Protein AF-X0YC66-F1 (afdb_monomer)

pLDDT: mean 88.1, std 7.69, range [51.56, 96.25]

Secondary structure (DSSP, 8-state):
-PPP----PPPHHHHHTT-HHHHHHHHHHHHT------------HHHHHHHHHHHHSSPP-SHHHHHHHHHHHHHHHHHTSPPP-

InterPro domains:
  IPR036850 Nucleoside diphosphate kinase-like domain superfamily [G3DSA:3.30.70.141] (1-81)
  IPR036850 Nucleoside diphosphate kinase-like domain superfamily [SSF54919] (3-56)

Solvent-accessible surface area (backbone atoms only — not comparable to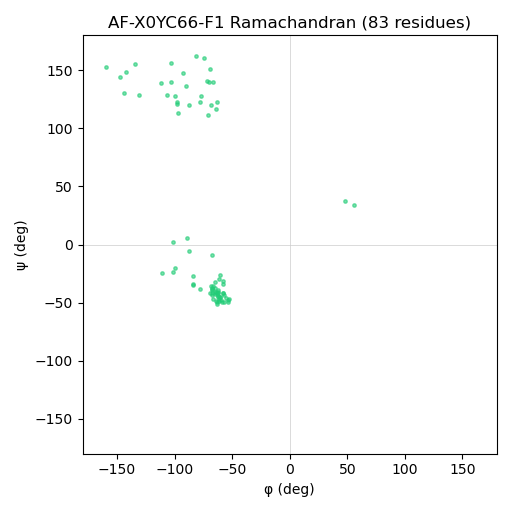 full-atom values): 5612 Å² total; per-residue (Å²): 132,82,91,80,86,86,87,85,87,84,52,66,67,44,54,77,66,73,39,53,67,61,55,52,51,50,50,37,70,74,63,79,50,80,91,85,79,86,84,90,80,84,52,49,64,67,58,53,50,55,52,44,49,60,63,63,71,50,91,73,90,47,78,67,54,52,53,52,50,53,52,51,39,53,47,44,64,72,67,50,44,74,76,84,127

Organism: NCBI:txid412755

Structure (mmCIF, N/CA/C/O backbone):
data_AF-X0YC66-F1
#
_entry.id   AF-X0YC66-F1
#
loop_
_atom_site.group_PDB
_atom_site.id
_atom_site.type_symbol
_atom_site.label_atom_id
_atom_site.label_alt_id
_atom_site.label_comp_id
_atom_site.label_asym_id
_atom_site.label_entity_id
_atom_site.label_seq_id
_atom_site.pdbx_PDB_ins_code
_atom_site.Cartn_x
_atom_site.Cartn_y
_atom_site.Cartn_z
_atom_site.occupancy
_atom_site.B_iso_or_equiv
_atom_site.auth_seq_id
_atom_site.auth_comp_id
_atom_site.auth_asym_id
_atom_site.auth_atom_id
_atom_site.pdbx_PDB_model_num
ATOM 1 N N . MET A 1 1 ? 17.411 -17.663 -18.681 1.00 65.81 1 MET A N 1
ATOM 2 C CA . MET A 1 1 ? 16.762 -17.160 -17.449 1.00 65.81 1 MET A CA 1
ATOM 3 C C . MET A 1 1 ? 15.295 -16.908 -17.746 1.00 65.81 1 MET A C 1
ATOM 5 O O . MET A 1 1 ? 15.002 -16.402 -18.825 1.00 65.81 1 MET A O 1
ATOM 9 N N . ALA A 1 2 ? 14.392 -17.307 -16.849 1.00 85.12 2 ALA A N 1
ATOM 10 C CA . ALA A 1 2 ? 12.962 -17.045 -17.004 1.00 85.12 2 ALA A CA 1
ATOM 11 C C . ALA A 1 2 ? 12.665 -15.544 -16.832 1.00 85.12 2 ALA A C 1
ATOM 13 O O . ALA A 1 2 ? 13.392 -14.845 -16.128 1.00 85.12 2 ALA A O 1
ATOM 14 N N . LYS A 1 3 ? 11.616 -15.042 -17.494 1.00 88.25 3 LYS A N 1
ATOM 15 C CA . LYS A 1 3 ? 11.095 -13.694 -17.227 1.00 88.25 3 LYS A CA 1
ATOM 16 C C . LYS A 1 3 ? 10.263 -13.754 -15.949 1.00 88.25 3 LYS A C 1
ATOM 18 O O . LYS A 1 3 ? 9.307 -14.521 -15.892 1.00 88.25 3 LYS A O 1
ATOM 23 N N . GLU A 1 4 ? 10.618 -12.946 -14.960 1.00 91.56 4 GLU A N 1
ATOM 24 C CA . GLU A 1 4 ? 9.904 -12.854 -13.685 1.00 91.56 4 GLU A CA 1
ATOM 25 C C . GLU A 1 4 ? 9.043 -11.589 -13.625 1.00 91.56 4 GLU A C 1
ATOM 27 O O . GLU A 1 4 ? 9.306 -10.601 -14.316 1.00 91.56 4 GLU A O 1
ATOM 32 N N . LEU A 1 5 ? 8.002 -11.627 -12.793 1.00 93.62 5 LEU A N 1
ATOM 33 C CA . LEU A 1 5 ? 7.143 -10.481 -12.518 1.00 93.62 5 LEU A CA 1
ATOM 34 C C . LEU A 1 5 ? 7.432 -9.945 -11.119 1.00 93.62 5 LEU A C 1
ATOM 36 O O . LEU A 1 5 ? 7.378 -10.684 -10.138 1.00 93.62 5 LEU A O 1
ATOM 40 N N . ALA A 1 6 ? 7.675 -8.641 -11.038 1.00 91.44 6 ALA A N 1
ATOM 41 C CA . ALA A 1 6 ? 7.733 -7.909 -9.783 1.00 91.44 6 ALA A CA 1
ATOM 42 C C . ALA A 1 6 ? 6.442 -7.106 -9.595 1.00 91.44 6 ALA A C 1
ATOM 44 O O . ALA A 1 6 ? 5.940 -6.489 -10.536 1.00 91.44 6 ALA A O 1
ATOM 45 N N . TYR A 1 7 ? 5.932 -7.084 -8.364 1.00 92.88 7 TYR A N 1
ATOM 46 C CA . TYR A 1 7 ? 4.748 -6.317 -7.988 1.00 92.88 7 TYR A CA 1
ATOM 47 C C . TYR A 1 7 ? 5.138 -5.179 -7.056 1.00 92.88 7 TYR A C 1
ATOM 49 O O . TYR A 1 7 ? 5.951 -5.352 -6.148 1.00 92.88 7 TYR A O 1
ATOM 57 N N . VAL A 1 8 ? 4.531 -4.014 -7.270 1.00 92.25 8 VAL A N 1
ATOM 58 C CA . VAL A 1 8 ? 4.735 -2.830 -6.436 1.00 92.25 8 VAL A CA 1
ATOM 59 C C . VAL A 1 8 ? 3.381 -2.262 -6.051 1.00 92.25 8 VAL A C 1
ATOM 61 O O . VAL A 1 8 ? 2.541 -2.001 -6.910 1.00 92.25 8 VAL A O 1
ATOM 64 N N . LEU A 1 9 ? 3.192 -2.043 -4.752 1.00 91.75 9 LEU A N 1
ATOM 65 C CA . LEU A 1 9 ? 2.041 -1.333 -4.216 1.00 91.75 9 LEU A CA 1
ATOM 66 C C . LEU A 1 9 ? 2.437 0.123 -3.950 1.00 91.75 9 LEU A C 1
ATOM 68 O O . LEU A 1 9 ? 3.353 0.386 -3.174 1.00 91.75 9 LEU A O 1
ATOM 72 N N . ILE A 1 10 ? 1.748 1.065 -4.596 1.00 92.62 10 ILE A N 1
ATOM 73 C CA . ILE A 1 10 ? 1.897 2.500 -4.329 1.00 92.62 10 ILE A CA 1
ATOM 74 C C . 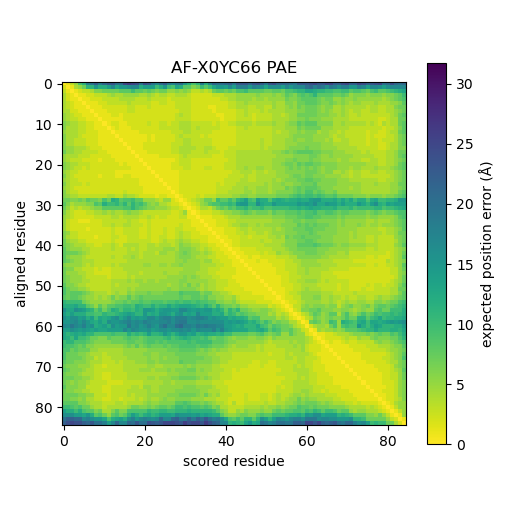ILE A 1 10 ? 0.772 2.916 -3.385 1.00 92.62 10 ILE A C 1
ATOM 76 O O . ILE A 1 10 ? -0.403 2.718 -3.687 1.00 92.62 10 ILE A O 1
ATOM 80 N N . ASP A 1 11 ? 1.137 3.470 -2.233 1.00 90.75 11 ASP A N 1
ATOM 81 C CA . ASP A 1 11 ? 0.196 3.758 -1.158 1.00 90.75 11 ASP A CA 1
ATOM 82 C C . ASP A 1 11 ? -0.584 5.077 -1.360 1.00 90.75 11 ASP A C 1
ATOM 84 O O . ASP A 1 11 ? -0.168 5.959 -2.127 1.00 90.75 11 ASP A O 1
ATOM 88 N N . PRO A 1 12 ? -1.720 5.263 -0.654 1.00 90.75 12 PRO A N 1
ATOM 89 C CA . PRO A 1 12 ? -2.510 6.489 -0.750 1.00 90.75 12 PRO A CA 1
ATOM 90 C C . PRO A 1 12 ? -1.717 7.752 -0.397 1.00 90.75 12 PRO A C 1
ATOM 92 O O . PRO A 1 12 ? -1.972 8.816 -0.961 1.00 90.75 12 PRO A O 1
ATOM 95 N N . TYR A 1 13 ? -0.741 7.658 0.512 1.00 90.88 13 TYR A N 1
ATOM 96 C CA . TYR A 1 13 ? 0.117 8.784 0.875 1.00 90.88 13 TYR A CA 1
ATOM 97 C C . TYR A 1 13 ? 0.931 9.294 -0.324 1.00 90.88 13 TYR A C 1
ATOM 99 O O . TYR A 1 13 ? 0.925 10.496 -0.607 1.00 90.88 13 TYR A O 1
ATOM 107 N N . THR A 1 14 ? 1.585 8.395 -1.061 1.00 93.56 14 THR A N 1
ATOM 108 C CA . THR A 1 14 ? 2.379 8.727 -2.253 1.00 93.56 14 THR A CA 1
ATOM 109 C C . THR A 1 14 ? 1.512 9.338 -3.347 1.00 93.56 14 THR A C 1
ATOM 111 O O . THR A 1 14 ? 1.903 10.338 -3.961 1.00 93.56 14 THR A O 1
ATOM 114 N N . ILE A 1 15 ? 0.311 8.783 -3.541 1.00 93.25 15 ILE A N 1
ATOM 115 C CA . ILE A 1 15 ? -0.673 9.291 -4.501 1.00 93.25 15 ILE A CA 1
ATOM 116 C C . ILE A 1 15 ? -1.109 10.709 -4.113 1.00 93.25 15 ILE A C 1
ATOM 118 O O . ILE A 1 15 ? -1.024 11.619 -4.935 1.00 93.25 15 ILE A O 1
ATOM 122 N N . ARG A 1 16 ? -1.485 10.942 -2.846 1.00 92.25 16 ARG A N 1
ATOM 123 C CA . ARG A 1 16 ? -1.897 12.267 -2.337 1.00 92.25 16 ARG A CA 1
ATOM 124 C C . ARG A 1 16 ? -0.814 13.337 -2.444 1.00 92.25 16 ARG A C 1
ATOM 126 O O . ARG A 1 16 ? -1.131 14.521 -2.472 1.00 92.25 16 ARG A O 1
ATOM 133 N N . LYS A 1 17 ? 0.460 12.943 -2.451 1.00 95.75 17 LYS A N 1
ATOM 134 C CA . LYS A 1 17 ? 1.599 13.857 -2.622 1.00 95.75 17 LYS A CA 1
ATOM 135 C C . LYS A 1 17 ? 1.996 14.058 -4.087 1.00 95.75 17 LYS A C 1
ATOM 137 O O . LYS A 1 17 ? 3.011 14.704 -4.331 1.00 95.75 17 LYS A O 1
ATOM 142 N N . SER A 1 18 ? 1.238 13.510 -5.038 1.00 96.00 18 SER A N 1
ATOM 143 C CA . SER A 1 18 ? 1.533 13.560 -6.476 1.00 96.00 18 SER A CA 1
ATOM 144 C C . SER A 1 18 ? 2.917 12.998 -6.826 1.00 96.00 18 SER A C 1
ATOM 146 O O . SER A 1 18 ? 3.582 13.473 -7.742 1.00 96.00 18 SER A O 1
ATOM 148 N N . ARG A 1 19 ? 3.376 11.973 -6.089 1.00 96.25 19 ARG A N 1
ATOM 149 C CA . ARG A 1 19 ? 4.715 11.372 -6.259 1.00 96.25 19 ARG A CA 1
ATOM 150 C C . ARG A 1 19 ? 4.721 10.055 -7.038 1.00 96.25 19 ARG A C 1
ATOM 152 O O . ARG A 1 19 ? 5.789 9.484 -7.241 1.00 96.25 19 ARG A O 1
ATOM 159 N N . THR A 1 20 ? 3.567 9.594 -7.521 1.00 95.81 20 THR A N 1
ATOM 160 C CA . THR A 1 20 ? 3.417 8.320 -8.246 1.00 95.81 20 THR A CA 1
ATOM 161 C C . THR A 1 20 ? 4.378 8.197 -9.431 1.00 95.81 20 THR A C 1
ATOM 163 O O . THR A 1 20 ? 5.102 7.210 -9.528 1.00 95.81 20 THR A O 1
ATOM 166 N N . GLY A 1 21 ? 4.451 9.219 -10.292 1.00 94.50 21 GLY A N 1
ATOM 167 C CA . GLY A 1 21 ? 5.338 9.202 -11.461 1.00 94.50 21 GLY A CA 1
ATOM 168 C C . GLY A 1 21 ? 6.821 9.114 -11.089 1.00 94.50 21 GLY A C 1
ATOM 169 O O . GLY A 1 21 ? 7.566 8.361 -11.709 1.00 94.50 21 GLY A O 1
ATOM 170 N N . GLY A 1 22 ? 7.242 9.813 -10.030 1.00 94.44 22 GLY A N 1
ATOM 171 C CA . GLY A 1 22 ? 8.625 9.772 -9.547 1.00 94.44 22 GLY A CA 1
ATOM 172 C C . GLY A 1 22 ? 9.028 8.395 -9.014 1.00 94.44 22 GLY A C 1
ATOM 173 O O . GLY A 1 22 ? 10.122 7.916 -9.313 1.00 94.44 22 GLY A O 1
ATOM 174 N N . VAL A 1 23 ? 8.131 7.732 -8.276 1.00 94.06 23 VAL A N 1
ATOM 175 C CA . VAL A 1 23 ? 8.354 6.364 -7.783 1.00 94.06 23 VAL A CA 1
ATOM 176 C C . VAL A 1 23 ? 8.464 5.377 -8.946 1.00 94.06 23 VAL A C 1
ATOM 178 O O . VAL A 1 23 ? 9.433 4.621 -9.006 1.00 94.06 23 VAL A O 1
ATOM 181 N N . ILE A 1 24 ? 7.529 5.425 -9.901 1.00 94.44 24 ILE A N 1
ATOM 182 C CA . ILE A 1 24 ? 7.551 4.555 -11.088 1.00 94.44 24 ILE A CA 1
ATOM 183 C C . ILE A 1 24 ? 8.835 4.781 -11.895 1.00 94.44 24 ILE A C 1
ATOM 185 O O . ILE A 1 24 ? 9.530 3.818 -12.212 1.00 94.44 24 ILE A O 1
ATOM 189 N N . ASN A 1 25 ? 9.199 6.037 -12.169 1.00 93.88 25 ASN A N 1
ATOM 190 C CA . ASN A 1 25 ? 10.396 6.354 -12.946 1.00 93.88 25 ASN A CA 1
ATOM 191 C C . ASN A 1 25 ? 11.666 5.784 -12.301 1.00 93.88 25 ASN A C 1
ATOM 193 O O . ASN A 1 25 ? 12.513 5.215 -12.990 1.00 93.88 25 ASN A O 1
ATOM 197 N N . ARG A 1 26 ? 11.786 5.877 -10.970 1.00 92.12 26 ARG A N 1
ATOM 198 C CA . ARG A 1 26 ? 12.942 5.337 -10.248 1.00 92.12 26 ARG A CA 1
ATOM 199 C C . ARG A 1 26 ? 13.026 3.815 -10.358 1.00 92.12 26 ARG A C 1
ATOM 201 O O . ARG A 1 26 ? 14.114 3.295 -10.588 1.00 92.12 26 ARG A O 1
ATOM 208 N N . LEU A 1 27 ? 11.896 3.116 -10.231 1.00 92.31 27 LEU A N 1
ATOM 209 C CA . LEU A 1 27 ? 11.834 1.654 -10.342 1.00 92.31 27 LEU A CA 1
ATOM 210 C C . LEU A 1 27 ? 12.249 1.168 -11.734 1.00 92.31 27 LEU A C 1
ATOM 212 O O . LEU A 1 27 ? 13.056 0.247 -11.847 1.00 92.31 27 LEU A O 1
ATOM 216 N N . LEU A 1 28 ? 11.739 1.817 -12.784 1.00 92.81 28 LEU A N 1
ATOM 217 C CA . LEU A 1 28 ? 12.060 1.459 -14.167 1.00 92.81 28 LEU A CA 1
ATOM 218 C C . LEU A 1 28 ? 13.516 1.789 -14.516 1.00 92.81 28 LEU A C 1
ATOM 220 O O . LEU A 1 28 ? 14.203 0.966 -15.118 1.00 92.81 28 LEU A O 1
ATOM 224 N N . SER A 1 29 ? 14.009 2.951 -14.075 1.00 91.06 29 SER A N 1
ATOM 225 C CA . SER A 1 29 ? 15.373 3.403 -14.373 1.00 91.06 29 SER A CA 1
ATOM 226 C C . SER A 1 29 ? 16.442 2.548 -13.694 1.00 91.06 29 SER A C 1
ATOM 228 O O . SER A 1 29 ? 17.445 2.212 -14.315 1.00 91.06 29 SER A O 1
ATOM 230 N N . TRP A 1 30 ? 16.252 2.196 -12.419 1.00 86.06 30 TRP A N 1
ATOM 231 C CA . TRP A 1 30 ? 17.255 1.435 -11.665 1.00 86.06 30 TRP A CA 1
ATOM 232 C C . TRP A 1 30 ? 17.159 -0.075 -11.896 1.00 86.06 30 TRP A C 1
ATOM 234 O O . TRP A 1 30 ? 18.182 -0.753 -11.909 1.00 86.06 30 TRP A O 1
ATOM 244 N N . GLY A 1 31 ? 15.951 -0.616 -12.075 1.00 79.56 31 GLY A N 1
ATOM 245 C CA . GLY A 1 31 ? 15.730 -2.064 -12.104 1.00 79.56 31 GLY A CA 1
ATOM 246 C C . GLY A 1 31 ? 15.890 -2.731 -13.471 1.00 79.56 31 GLY A C 1
ATOM 247 O O . GLY A 1 31 ? 15.780 -3.951 -13.546 1.00 79.56 31 GLY A O 1
ATOM 248 N N . ARG A 1 32 ? 16.095 -1.963 -14.556 1.00 82.88 32 ARG A N 1
ATOM 249 C CA . ARG A 1 32 ? 15.983 -2.456 -15.951 1.00 82.88 32 ARG A CA 1
ATOM 250 C C . ARG A 1 32 ? 14.683 -3.253 -16.168 1.00 82.88 32 ARG A C 1
ATOM 252 O O . ARG A 1 32 ? 14.668 -4.276 -16.851 1.00 82.88 32 ARG A O 1
ATOM 259 N N . LEU A 1 33 ? 13.602 -2.797 -15.534 1.00 90.56 33 LEU A N 1
ATOM 260 C CA . LEU A 1 33 ? 12.284 -3.425 -15.575 1.00 90.56 33 LEU A CA 1
ATOM 261 C C . LEU A 1 33 ? 11.449 -2.810 -16.698 1.00 90.56 33 LEU A C 1
ATOM 263 O O . LEU A 1 33 ? 11.533 -1.612 -16.956 1.00 90.56 33 LEU A O 1
ATOM 267 N N . ASN A 1 34 ? 10.578 -3.617 -17.299 1.00 91.69 34 ASN A N 1
ATOM 268 C CA . ASN A 1 34 ? 9.539 -3.129 -18.199 1.00 91.69 34 ASN A CA 1
ATOM 269 C C . ASN A 1 34 ? 8.215 -3.055 -17.438 1.00 91.69 34 ASN A C 1
ATOM 271 O O . ASN A 1 34 ? 7.791 -4.044 -16.837 1.00 91.69 34 ASN A O 1
ATOM 275 N N . LEU A 1 35 ? 7.548 -1.900 -17.476 1.00 93.75 35 LEU A N 1
ATOM 276 C CA . LEU A 1 35 ? 6.198 -1.779 -16.934 1.00 93.75 35 LEU A CA 1
ATOM 277 C C . LEU A 1 35 ? 5.228 -2.527 -17.851 1.00 93.75 35 LEU A C 1
ATOM 279 O O . LEU A 1 35 ? 4.991 -2.102 -18.977 1.00 93.75 35 LEU A O 1
ATOM 283 N N . VAL A 1 36 ? 4.670 -3.633 -17.363 1.00 95.38 36 VAL A N 1
ATOM 284 C CA . VAL A 1 36 ? 3.74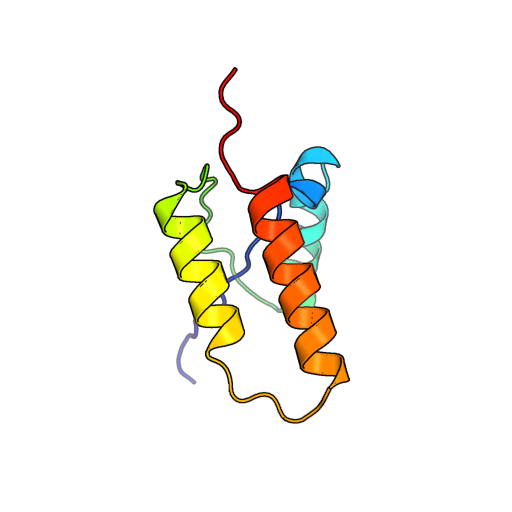8 -4.476 -18.146 1.00 95.38 36 VAL A CA 1
ATOM 285 C C . VAL A 1 36 ? 2.277 -4.250 -17.799 1.00 95.38 36 VAL A C 1
ATOM 287 O O . VAL A 1 36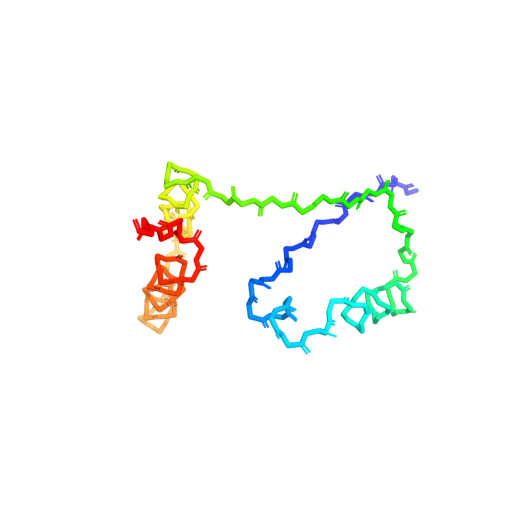 ? 1.411 -4.521 -18.623 1.00 95.38 36 VAL A O 1
ATOM 290 N N . ALA A 1 37 ? 1.980 -3.752 -16.595 1.00 95.62 37 ALA A N 1
ATOM 291 C CA . ALA A 1 37 ? 0.622 -3.455 -16.150 1.00 95.62 37 ALA A CA 1
ATOM 292 C C . ALA A 1 37 ? 0.624 -2.455 -14.986 1.00 95.62 37 ALA A C 1
ATOM 294 O O . ALA A 1 37 ? 1.559 -2.413 -14.187 1.00 95.62 37 ALA A O 1
ATOM 295 N N . ALA A 1 38 ? -0.460 -1.688 -14.865 1.00 95.19 38 ALA A N 1
ATOM 296 C CA . ALA A 1 38 ? -0.749 -0.857 -13.704 1.00 95.19 38 ALA A CA 1
ATOM 297 C C . ALA A 1 38 ? -2.265 -0.774 -13.491 1.00 95.19 38 ALA A C 1
ATOM 299 O O . ALA A 1 38 ? -3.034 -0.723 -14.451 1.00 95.19 38 ALA A O 1
ATOM 300 N N . ARG A 1 39 ? -2.702 -0.741 -12.229 1.00 94.50 39 ARG A N 1
ATOM 301 C CA . ARG A 1 39 ? -4.110 -0.551 -11.868 1.00 94.50 39 ARG A CA 1
ATOM 302 C C . ARG A 1 39 ? -4.217 0.290 -10.606 1.00 94.50 39 ARG A C 1
ATOM 304 O O . ARG A 1 39 ? -3.591 -0.023 -9.599 1.00 94.50 39 ARG A O 1
ATOM 311 N N . MET A 1 40 ? -5.053 1.322 -10.656 1.00 92.12 40 MET A N 1
ATOM 312 C CA . MET A 1 40 ? -5.506 2.030 -9.463 1.00 92.12 40 MET A CA 1
ATOM 313 C C . MET A 1 40 ? -6.782 1.360 -8.949 1.00 92.12 40 MET A C 1
ATOM 315 O O . MET A 1 40 ? -7.655 0.995 -9.737 1.00 92.12 40 MET A O 1
ATOM 319 N N . LEU A 1 41 ? -6.882 1.167 -7.637 1.00 90.38 41 LEU A N 1
ATOM 320 C CA . LEU A 1 41 ? -8.056 0.580 -6.998 1.00 90.38 41 LEU A CA 1
ATOM 321 C C . LEU A 1 41 ? -8.331 1.266 -5.660 1.00 90.38 41 LEU A C 1
ATOM 323 O O . LEU A 1 41 ? -7.401 1.691 -4.977 1.00 90.38 41 LEU A O 1
ATOM 327 N N . ALA A 1 42 ? -9.608 1.347 -5.294 1.00 89.56 42 ALA A N 1
ATOM 328 C CA . ALA A 1 42 ? -10.045 1.688 -3.947 1.00 89.56 42 ALA A CA 1
ATOM 329 C C . ALA A 1 42 ? -10.331 0.369 -3.208 1.00 89.56 42 ALA A C 1
ATOM 331 O O . ALA A 1 42 ? -11.232 -0.364 -3.628 1.00 89.56 42 ALA A O 1
ATOM 332 N N . PRO A 1 43 ? -9.549 0.003 -2.179 1.00 89.94 43 PRO A N 1
ATOM 333 C CA . PRO A 1 43 ? -9.688 -1.302 -1.551 1.00 89.94 43 PRO A CA 1
ATOM 334 C C . PRO A 1 43 ? -10.979 -1.374 -0.726 1.00 89.94 43 PRO A C 1
ATOM 336 O O . PRO A 1 43 ? -11.381 -0.416 -0.064 1.00 89.94 43 PRO A O 1
ATOM 339 N N . SER A 1 44 ? -11.652 -2.524 -0.777 1.00 91.81 44 SER A N 1
ATOM 340 C CA . SER A 1 44 ? -12.814 -2.785 0.072 1.00 91.81 44 SER A CA 1
ATOM 341 C C . SER A 1 44 ? -12.368 -3.050 1.510 1.00 91.81 44 SER A C 1
ATOM 343 O O . SER A 1 44 ? -11.224 -3.434 1.754 1.00 91.81 44 SER A O 1
ATOM 345 N N . ARG A 1 45 ? -13.285 -2.909 2.476 1.00 91.19 45 ARG A N 1
ATOM 346 C CA . ARG A 1 45 ? -13.006 -3.268 3.876 1.00 91.19 45 ARG A CA 1
ATOM 347 C C . ARG A 1 45 ? -12.475 -4.700 4.005 1.00 91.19 45 ARG A C 1
ATOM 349 O O . ARG A 1 45 ? -11.447 -4.892 4.641 1.00 91.19 45 ARG A O 1
ATOM 356 N N . LYS A 1 46 ? -13.125 -5.655 3.331 1.00 92.81 46 LYS A N 1
ATOM 357 C CA . LYS A 1 46 ? -12.723 -7.067 3.316 1.00 92.81 46 LYS A CA 1
ATOM 358 C C . LYS A 1 46 ? -11.272 -7.246 2.850 1.00 92.81 46 LYS A C 1
ATOM 360 O O . LYS A 1 46 ? -10.504 -7.928 3.510 1.00 92.81 46 LYS A O 1
ATOM 365 N N . LEU A 1 47 ? -10.877 -6.569 1.767 1.00 91.19 47 LEU A N 1
ATOM 366 C CA . LEU A 1 47 ? -9.510 -6.651 1.243 1.00 91.19 47 LEU A CA 1
ATOM 367 C C . LEU A 1 47 ? -8.471 -6.074 2.221 1.00 91.19 47 LEU A C 1
ATOM 369 O O . LEU A 1 47 ? -7.364 -6.594 2.327 1.00 91.19 47 LEU A O 1
ATOM 373 N N . VAL A 1 48 ? -8.809 -4.990 2.927 1.00 91.19 48 VAL A N 1
ATOM 374 C CA . VAL A 1 48 ? -7.919 -4.389 3.935 1.00 91.19 48 VAL A CA 1
ATOM 375 C C . VAL A 1 48 ? -7.749 -5.313 5.141 1.00 91.19 48 VAL A C 1
ATOM 377 O O . VAL A 1 48 ? -6.632 -5.455 5.631 1.00 91.19 48 VAL A O 1
ATOM 380 N N . GLU A 1 49 ? -8.831 -5.948 5.595 1.00 92.12 49 GLU A N 1
ATOM 381 C CA . GLU A 1 49 ? -8.809 -6.915 6.698 1.00 92.12 49 GLU A CA 1
ATOM 382 C C . GLU A 1 49 ? -7.958 -8.140 6.347 1.00 92.12 49 GLU A C 1
ATOM 384 O O . GLU A 1 49 ? -7.020 -8.444 7.075 1.00 92.12 49 GLU A O 1
ATOM 389 N N . GLU A 1 50 ? -8.200 -8.768 5.193 1.00 92.25 50 GLU A N 1
ATOM 390 C CA . GLU A 1 50 ? -7.417 -9.921 4.720 1.00 92.25 50 GLU A CA 1
ATOM 391 C C . GLU A 1 50 ? -5.920 -9.588 4.605 1.00 92.25 50 GLU A C 1
ATOM 393 O O . GLU A 1 50 ? -5.068 -10.349 5.057 1.00 92.25 50 GLU A O 1
ATOM 398 N N . CYS A 1 51 ? -5.587 -8.412 4.067 1.00 88.56 51 CYS A N 1
ATOM 399 C CA . CYS A 1 51 ? -4.201 -7.956 3.965 1.00 88.56 51 CYS A CA 1
ATOM 400 C C . CYS A 1 51 ? -3.552 -7.741 5.343 1.00 88.56 51 CYS A C 1
ATOM 402 O O . CYS A 1 51 ? -2.392 -8.097 5.544 1.00 88.56 51 CYS A O 1
ATOM 404 N N . ALA A 1 52 ? -4.283 -7.165 6.301 1.00 89.25 52 ALA A N 1
ATOM 405 C CA . ALA A 1 52 ? -3.768 -6.926 7.646 1.00 89.25 52 ALA A CA 1
ATOM 406 C C . ALA A 1 52 ? -3.519 -8.232 8.418 1.00 89.25 52 ALA A C 1
ATOM 408 O O . ALA A 1 52 ? -2.512 -8.329 9.120 1.00 89.25 52 ALA A O 1
ATOM 409 N N . GLU A 1 53 ? -4.395 -9.227 8.268 1.00 88.88 53 GLU A N 1
ATOM 410 C CA . GLU A 1 53 ? -4.226 -10.544 8.892 1.00 88.88 53 GLU A CA 1
ATOM 411 C C . GLU A 1 53 ? -3.018 -11.290 8.308 1.00 88.88 53 GLU A C 1
ATOM 413 O O . GLU A 1 53 ? -2.148 -11.730 9.056 1.00 88.88 53 GLU A O 1
ATOM 418 N N . GLU A 1 54 ? -2.870 -11.328 6.979 1.00 86.25 54 GLU A N 1
ATOM 419 C CA . GLU A 1 54 ? -1.715 -11.957 6.312 1.00 86.25 54 GLU A CA 1
ATOM 420 C C . GLU A 1 54 ? -0.368 -11.350 6.735 1.00 86.25 54 GLU A C 1
ATOM 422 O O . GLU A 1 54 ? 0.657 -12.031 6.838 1.00 86.25 54 GLU A O 1
ATOM 427 N N . VAL A 1 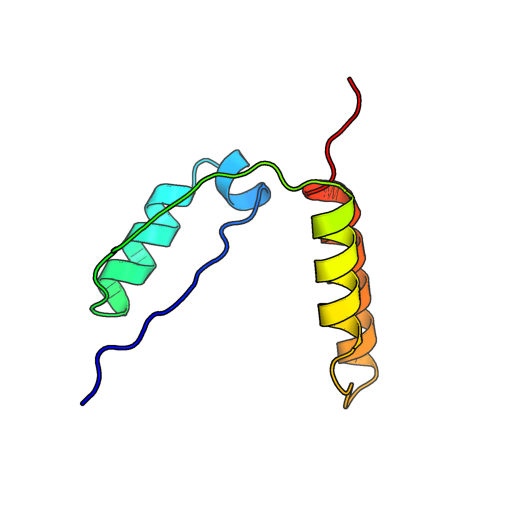55 ? -0.354 -10.045 7.008 1.00 80.75 55 VAL A N 1
ATOM 428 C CA . VAL A 1 55 ? 0.828 -9.342 7.511 1.00 80.75 55 VAL A CA 1
ATOM 429 C C . VAL A 1 55 ? 1.196 -9.804 8.931 1.00 80.75 55 VAL A C 1
ATOM 431 O O . VAL A 1 55 ? 2.386 -9.919 9.235 1.00 80.75 55 VAL A O 1
ATOM 434 N N . LEU A 1 56 ? 0.207 -10.118 9.773 1.00 75.81 56 LEU A N 1
ATOM 435 C CA . LEU A 1 56 ? 0.395 -10.584 11.153 1.00 75.81 56 LEU A CA 1
ATOM 436 C C . LEU A 1 56 ? 0.653 -12.093 11.270 1.00 75.81 56 LEU A C 1
ATOM 438 O O . LEU A 1 56 ? 1.328 -12.514 12.209 1.00 75.81 56 LEU A O 1
ATOM 442 N N . CYS A 1 57 ? 0.175 -12.906 10.324 1.00 75.06 57 CYS A N 1
ATOM 443 C CA . CYS A 1 57 ? 0.390 -14.358 10.308 1.00 75.06 57 CYS A CA 1
ATOM 444 C C . CYS A 1 57 ? 1.853 -14.770 10.058 1.00 75.06 57 CYS A C 1
ATOM 446 O O . CYS A 1 57 ? 2.204 -15.945 10.192 1.00 75.06 57 CYS A O 1
ATOM 448 N N . ARG A 1 58 ? 2.734 -13.826 9.705 1.00 74.69 58 ARG A N 1
ATOM 449 C CA . ARG A 1 58 ? 4.159 -14.101 9.491 1.00 74.69 58 ARG A CA 1
ATOM 450 C C . ARG A 1 58 ? 4.866 -14.418 10.815 1.00 74.69 58 ARG A C 1
ATOM 452 O O . ARG A 1 58 ? 4.624 -13.740 11.808 1.00 74.69 58 ARG A O 1
ATOM 459 N N . PRO A 1 59 ? 5.789 -15.399 10.850 1.00 73.38 59 PRO A N 1
ATOM 460 C CA . PRO A 1 59 ? 6.514 -15.741 12.069 1.00 73.38 59 PRO A CA 1
ATOM 461 C C . PRO A 1 59 ? 7.390 -14.566 12.528 1.00 73.38 59 PRO A C 1
ATOM 463 O O . PRO A 1 59 ? 8.319 -14.155 11.833 1.00 73.38 59 PRO A O 1
ATOM 466 N N . LEU A 1 60 ? 7.079 -14.035 13.711 1.00 77.38 60 LEU A N 1
ATOM 467 C CA . LEU A 1 60 ? 7.732 -12.866 14.305 1.00 77.38 60 LEU A CA 1
ATOM 468 C C . LEU A 1 60 ? 8.958 -13.322 15.093 1.00 77.38 60 LEU A C 1
ATOM 470 O O . LEU A 1 60 ? 8.831 -14.089 16.047 1.00 77.38 60 LEU A O 1
ATOM 474 N N . LYS A 1 61 ? 10.142 -12.840 14.713 1.00 76.75 61 LYS A N 1
ATOM 475 C CA . LYS A 1 61 ? 11.405 -13.200 15.371 1.00 76.75 61 LYS A CA 1
ATOM 476 C C . LYS A 1 61 ? 11.655 -12.344 16.611 1.00 76.75 61 LYS A C 1
ATOM 478 O O . LYS A 1 61 ? 12.194 -12.842 17.592 1.00 76.75 61 LYS A O 1
ATOM 483 N N . ASN A 1 62 ? 11.231 -11.073 16.585 1.00 83.88 62 ASN A N 1
ATOM 484 C CA . ASN A 1 62 ? 11.585 -10.068 17.596 1.00 83.88 62 ASN A CA 1
ATOM 485 C C . ASN A 1 62 ? 10.381 -9.235 18.083 1.00 83.88 62 ASN A C 1
ATOM 487 O O . ASN A 1 62 ? 9.427 -8.998 17.344 1.00 83.88 62 ASN A O 1
ATOM 491 N N . GLN A 1 63 ? 10.453 -8.682 19.305 1.00 83.00 63 GLN A N 1
ATOM 492 C CA . GLN A 1 63 ? 9.424 -7.761 19.830 1.00 83.00 63 GLN A CA 1
ATOM 493 C C . GLN A 1 63 ? 9.280 -6.472 18.998 1.00 83.00 63 GLN A C 1
ATOM 495 O O . GLN A 1 63 ? 8.189 -5.910 18.913 1.00 83.00 63 GLN A O 1
ATOM 500 N N . ASN A 1 64 ? 10.360 -6.010 18.363 1.00 84.81 64 ASN A N 1
ATOM 501 C CA . ASN A 1 64 ? 10.328 -4.828 17.499 1.00 84.81 64 ASN A CA 1
ATOM 502 C C . ASN A 1 64 ? 9.531 -5.073 16.212 1.00 84.81 64 ASN A C 1
ATOM 504 O O . ASN A 1 64 ? 8.810 -4.182 15.773 1.00 84.81 64 ASN A O 1
ATOM 508 N N . GLU A 1 65 ? 9.599 -6.281 15.645 1.00 84.88 65 GLU A N 1
ATOM 509 C CA . GLU A 1 65 ? 8.809 -6.641 14.462 1.00 84.88 65 GLU A CA 1
ATOM 510 C C . GLU A 1 65 ? 7.317 -6.595 14.782 1.00 84.88 65 GLU A C 1
ATOM 512 O O . GLU A 1 65 ? 6.559 -5.999 14.025 1.00 84.88 65 GLU A O 1
ATOM 517 N N . LYS A 1 66 ? 6.906 -7.103 15.954 1.00 85.56 66 LYS A N 1
ATOM 518 C CA . LYS A 1 66 ? 5.509 -7.006 16.412 1.00 85.56 66 LYS A CA 1
ATOM 519 C C . LYS A 1 66 ? 5.003 -5.562 16.399 1.00 85.56 66 LYS A C 1
ATOM 521 O O . LYS A 1 66 ? 3.937 -5.292 15.860 1.00 85.56 66 LYS A O 1
ATOM 526 N N . LYS A 1 67 ? 5.791 -4.627 16.944 1.00 89.31 67 LYS A N 1
ATOM 527 C CA . LYS A 1 67 ? 5.438 -3.197 16.968 1.00 89.31 67 LYS A CA 1
ATOM 528 C C . LYS A 1 67 ? 5.302 -2.620 15.560 1.00 89.31 67 LYS A C 1
ATOM 530 O O . LYS A 1 67 ? 4.348 -1.901 15.291 1.00 89.31 67 LYS A O 1
ATOM 535 N N . ILE A 1 68 ? 6.234 -2.947 14.664 1.00 89.69 68 ILE A N 1
ATOM 536 C CA . ILE A 1 68 ? 6.190 -2.488 13.270 1.00 89.69 68 ILE A CA 1
ATOM 537 C C . ILE A 1 68 ? 4.919 -2.994 12.584 1.00 89.69 68 ILE A C 1
ATOM 539 O O . ILE A 1 68 ? 4.234 -2.219 11.922 1.00 89.69 68 ILE A O 1
ATOM 543 N N . PHE A 1 69 ? 4.578 -4.270 12.760 1.00 88.12 69 PHE A N 1
ATOM 544 C CA . PHE A 1 69 ? 3.393 -4.847 12.134 1.00 88.12 69 PHE A CA 1
ATOM 545 C C . PHE A 1 69 ? 2.082 -4.275 12.677 1.00 88.12 69 PHE A C 1
ATOM 547 O O . PHE A 1 69 ? 1.176 -4.015 11.886 1.00 88.12 69 PHE A O 1
ATOM 554 N N . GLU A 1 70 ? 1.993 -3.988 13.977 1.00 88.81 70 GLU A N 1
ATOM 555 C CA . GLU A 1 70 ? 0.837 -3.277 14.540 1.00 88.81 70 GLU A CA 1
ATOM 556 C C . GLU A 1 70 ? 0.693 -1.861 13.963 1.00 88.81 70 GLU A C 1
ATOM 558 O O . GLU A 1 70 ? -0.411 -1.439 13.610 1.00 88.81 70 GLU A O 1
ATOM 563 N N . GLU A 1 71 ? 1.797 -1.132 13.777 1.00 91.00 71 GLU A N 1
ATOM 564 C CA . GLU A 1 71 ? 1.752 0.192 13.144 1.00 91.00 71 GLU A CA 1
ATOM 565 C C . GLU A 1 71 ? 1.368 0.115 11.659 1.00 91.00 71 GLU A C 1
ATOM 567 O O . GLU A 1 71 ? 0.577 0.933 11.181 1.00 91.00 71 GLU A O 1
ATOM 572 N N . ILE A 1 72 ? 1.846 -0.897 10.927 1.00 89.38 72 ILE A N 1
ATOM 573 C CA . ILE A 1 72 ? 1.418 -1.153 9.542 1.00 89.38 72 ILE A CA 1
ATOM 574 C C . ILE A 1 72 ? -0.085 -1.439 9.503 1.00 89.38 72 ILE A C 1
ATOM 576 O O . ILE A 1 72 ? -0.807 -0.837 8.707 1.00 89.38 72 ILE A O 1
ATOM 580 N N . ARG A 1 73 ? -0.580 -2.306 10.391 1.00 90.00 73 ARG A N 1
ATOM 581 C CA . ARG A 1 73 ? -2.007 -2.622 10.506 1.00 90.00 73 ARG A CA 1
ATOM 582 C C . ARG A 1 73 ? -2.828 -1.360 10.757 1.00 90.00 73 ARG A C 1
ATOM 584 O O . ARG A 1 73 ? -3.778 -1.079 10.025 1.00 90.00 73 ARG A O 1
ATOM 591 N N . LYS A 1 74 ? -2.427 -0.545 11.731 1.00 91.56 74 LYS A N 1
ATOM 592 C CA . LYS A 1 74 ? -3.068 0.742 12.030 1.00 91.56 74 LYS A CA 1
ATOM 593 C C . LYS A 1 74 ? -3.067 1.683 10.822 1.00 91.56 74 LYS A C 1
ATOM 595 O O . LYS A 1 74 ? -4.087 2.322 10.543 1.00 91.56 74 LYS A O 1
ATOM 600 N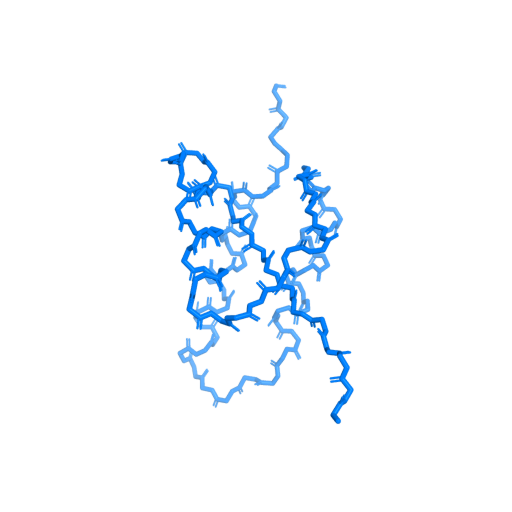 N . TYR A 1 75 ?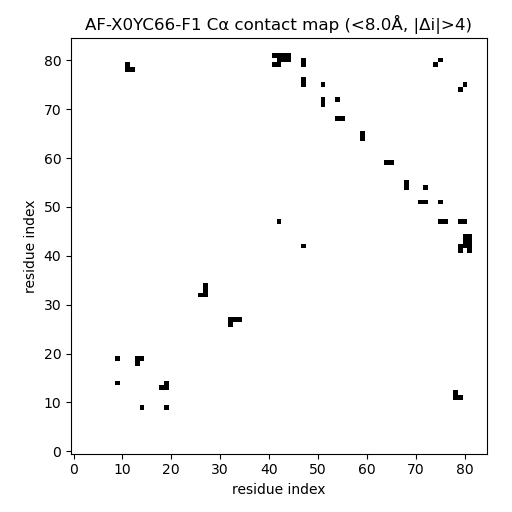 -1.960 1.755 10.083 1.00 90.31 75 TYR A N 1
ATOM 601 C CA . TYR A 1 75 ? -1.854 2.562 8.868 1.00 90.31 75 TYR A CA 1
ATOM 602 C C . TYR A 1 75 ? -2.853 2.118 7.794 1.00 90.31 75 TYR A C 1
ATOM 604 O O . TYR A 1 75 ? -3.542 2.973 7.227 1.00 90.31 75 TYR A O 1
ATOM 612 N N 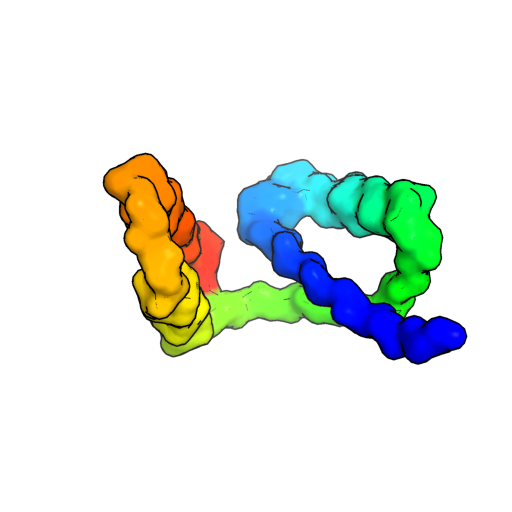. LEU A 1 76 ? -2.975 0.808 7.553 1.00 89.56 76 LEU A N 1
ATOM 613 C CA . LEU A 1 76 ? -3.911 0.240 6.580 1.00 89.56 76 LEU A CA 1
ATOM 614 C C . LEU A 1 76 ? -5.359 0.613 6.915 1.00 89.56 76 LEU A C 1
ATOM 616 O O . LEU A 1 76 ? -6.068 1.156 6.067 1.00 89.56 76 LEU A O 1
ATOM 620 N N . PHE A 1 77 ? -5.784 0.415 8.165 1.00 89.88 77 PHE A N 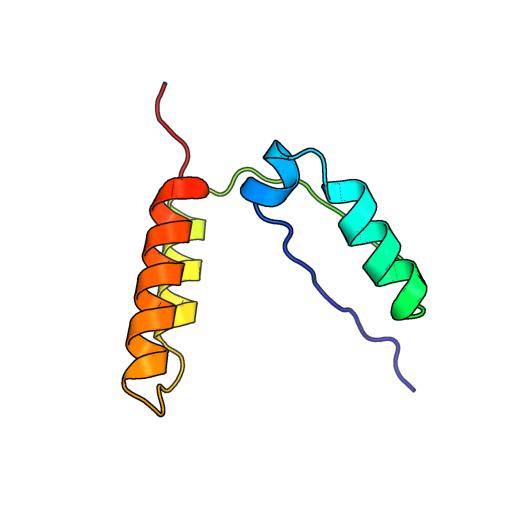1
ATOM 621 C CA . PHE A 1 77 ? -7.145 0.761 8.584 1.00 89.88 77 PHE A CA 1
ATOM 622 C C . PHE A 1 77 ? -7.426 2.268 8.525 1.00 89.88 77 PHE A C 1
ATOM 624 O O . PHE A 1 77 ? -8.542 2.679 8.220 1.00 89.88 77 PHE A O 1
ATOM 631 N N . THR A 1 78 ? -6.417 3.105 8.768 1.00 90.56 78 THR A N 1
ATOM 632 C CA . THR A 1 78 ? -6.584 4.567 8.777 1.00 90.56 78 THR A CA 1
ATOM 633 C C . THR A 1 78 ? -6.645 5.167 7.369 1.00 90.56 78 THR A C 1
ATOM 635 O O . THR A 1 78 ? -7.399 6.116 7.139 1.00 90.56 78 THR A O 1
ATOM 638 N N . ASN A 1 79 ? -5.838 4.649 6.436 1.00 89.50 79 ASN A N 1
ATOM 639 C CA . ASN A 1 79 ? -5.599 5.288 5.135 1.00 89.50 79 ASN A CA 1
ATOM 640 C C . ASN A 1 79 ? -6.191 4.531 3.944 1.00 89.50 79 ASN A C 1
ATOM 642 O O . ASN A 1 79 ? -6.446 5.157 2.917 1.00 89.50 79 ASN A O 1
ATOM 646 N N . CYS A 1 80 ? -6.397 3.218 4.057 1.00 85.75 80 CYS A N 1
ATOM 647 C CA . CYS A 1 80 ? -6.909 2.398 2.960 1.00 85.75 80 CYS A CA 1
ATOM 648 C C . CYS A 1 80 ? -8.409 2.111 3.087 1.00 85.75 80 CYS A C 1
ATOM 650 O O . CYS A 1 80 ? -9.036 1.789 2.084 1.00 85.75 80 CYS A O 1
ATOM 652 N N . LEU A 1 81 ? -9.016 2.233 4.274 1.00 87.06 81 LEU A N 1
ATOM 653 C CA . LEU A 1 81 ? -10.457 2.012 4.393 1.00 87.06 81 LEU A CA 1
ATOM 654 C C . LEU A 1 81 ? -11.269 3.086 3.649 1.00 87.06 81 LEU A C 1
ATOM 656 O O . LEU A 1 81 ? -10.965 4.279 3.756 1.00 87.06 81 LEU A O 1
ATOM 660 N N . PRO A 1 82 ? -12.359 2.689 2.967 1.00 78.69 82 PRO A N 1
ATOM 661 C CA . PRO A 1 82 ? -13.303 3.644 2.416 1.00 78.69 82 PRO A CA 1
ATOM 662 C C . PRO A 1 82 ? -13.948 4.433 3.561 1.00 78.69 82 PRO A C 1
ATOM 664 O O . PRO A 1 82 ? -14.551 3.858 4.472 1.00 78.69 82 PRO A O 1
ATOM 667 N N . ARG A 1 83 ? -13.826 5.761 3.523 1.00 74.88 83 ARG A N 1
ATOM 668 C CA . ARG A 1 83 ? -14.572 6.638 4.429 1.00 74.88 83 ARG A CA 1
ATOM 669 C C . ARG A 1 83 ? -16.008 6.728 3.926 1.00 74.88 83 ARG A C 1
ATOM 671 O O . ARG A 1 83 ? -16.227 7.001 2.749 1.00 74.88 83 ARG A O 1
ATOM 678 N N . LYS A 1 84 ? -16.978 6.469 4.808 1.00 64.12 84 LYS A N 1
ATOM 679 C CA . LYS A 1 84 ? -18.365 6.861 4.542 1.00 64.12 84 LYS A CA 1
ATOM 680 C C . LYS A 1 84 ? -18.400 8.389 4.580 1.00 64.12 84 LYS A C 1
ATOM 682 O O . LYS A 1 84 ? -17.978 8.961 5.585 1.00 64.12 84 LYS A O 1
ATOM 687 N N . ASN A 1 85 ? -18.800 8.997 3.465 1.00 51.56 85 ASN A N 1
ATOM 688 C CA . ASN A 1 85 ? -19.146 10.416 3.406 1.00 51.56 85 ASN A CA 1
ATOM 689 C C . ASN A 1 85 ? -20.443 10.668 4.172 1.00 51.56 85 ASN A C 1
ATOM 691 O O . ASN A 1 85 ? -21.303 9.755 4.158 1.00 51.56 85 ASN A O 1
#

Mean predicted aligned error: 5.43 Å

Sequence (85 aa):
MAKELAYVLIDPYTIRKSRTGGVINRLLSWGRLNLVAARMLAPSRKLVEECAEEVLCRPLKNQNEKKIFEEIRKYLFTNCLPRKN

Radius of gyration: 15.63 Å; Cα contacts (8 Å, |Δi|>4): 36; chains: 1; bounding box: 36×31×38 Å

Foldseek 3Di:
DDDDDDDDDDFPVCVVVVNVVVVVVVCCVPVVDDDPDDDDDQDEPVRLVVVLVVLVPDDDPDPVSVVVSVVVNVCSCVGRYDDDD